Protein AF-A0A2T2WQK4-F1 (afdb_monomer_lite)

Foldseek 3Di:
DDDPPPDPVPDDDDDDDDDPVVVVVLVVCCVVVVHDSVVVVVVVVVVVVVCVVVVNDDPPVVVVVVVVDDPDDDPDPPPDDDDDD

Structure (mmCIF, N/CA/C/O backbone):
data_AF-A0A2T2WQK4-F1
#
_entry.id   AF-A0A2T2WQK4-F1
#
loop_
_atom_site.group_PDB
_atom_site.id
_atom_site.type_symbol
_atom_site.label_atom_id
_atom_site.label_alt_id
_atom_site.label_comp_id
_atom_site.label_asym_id
_atom_site.label_entity_id
_atom_site.label_seq_id
_atom_site.pdbx_PDB_ins_code
_atom_site.Cartn_x
_atom_site.Cartn_y
_atom_site.Cartn_z
_atom_site.occupancy
_atom_site.B_iso_or_equiv
_atom_site.auth_seq_id
_atom_site.auth_comp_id
_atom_site.auth_asym_id
_atom_site.auth_atom_id
_atom_site.pdbx_PDB_model_num
ATOM 1 N N . MET A 1 1 ? -17.187 -21.268 -27.902 1.00 40.09 1 MET A N 1
ATOM 2 C CA . MET A 1 1 ? -16.086 -21.562 -26.962 1.00 40.09 1 MET A CA 1
ATOM 3 C C . MET A 1 1 ? -15.118 -20.385 -27.017 1.00 40.09 1 MET A C 1
ATOM 5 O O . MET A 1 1 ? -14.643 -20.107 -28.104 1.00 40.09 1 MET A O 1
ATOM 9 N N . GLY A 1 2 ? -14.946 -19.678 -25.890 1.00 52.12 2 GLY A N 1
ATOM 10 C CA . GLY A 1 2 ? -13.828 -18.779 -25.557 1.00 52.12 2 GLY A CA 1
ATOM 11 C C . GLY A 1 2 ? -13.555 -17.556 -26.437 1.00 52.12 2 GLY A C 1
ATOM 12 O O . GLY A 1 2 ? -13.004 -17.712 -27.510 1.00 52.12 2 GLY A O 1
ATOM 13 N N . ASN A 1 3 ? -13.851 -16.357 -25.917 1.00 46.34 3 ASN A N 1
ATOM 14 C CA . ASN A 1 3 ? -12.949 -15.190 -25.908 1.00 46.34 3 ASN A CA 1
ATOM 15 C C . ASN A 1 3 ? -13.511 -14.155 -24.922 1.00 46.34 3 ASN A C 1
ATOM 17 O O . ASN A 1 3 ? -14.070 -13.125 -25.292 1.00 46.34 3 ASN A O 1
ATOM 21 N N . PHE A 1 4 ? -13.420 -14.474 -23.630 1.00 46.62 4 PHE A N 1
ATOM 22 C CA . PHE A 1 4 ? -13.697 -13.513 -22.570 1.00 46.62 4 PHE A CA 1
ATOM 23 C C . PHE A 1 4 ? -12.487 -12.569 -22.486 1.00 46.62 4 PHE A C 1
ATOM 25 O O . PHE A 1 4 ? -11.516 -12.851 -21.788 1.00 46.62 4 PHE A O 1
ATOM 32 N N . HIS A 1 5 ? -12.507 -11.450 -23.217 1.00 53.69 5 HIS A N 1
ATOM 33 C CA . HIS A 1 5 ? -11.553 -10.348 -23.029 1.00 53.69 5 HIS A CA 1
ATOM 34 C C . HIS A 1 5 ? -11.927 -9.535 -21.780 1.00 53.69 5 HIS A C 1
ATOM 36 O O . HIS A 1 5 ? -12.118 -8.324 -21.817 1.00 53.69 5 HIS A O 1
ATOM 42 N N . GLY A 1 6 ? -12.070 -10.219 -20.647 1.00 54.16 6 GLY A N 1
ATOM 43 C CA . GLY A 1 6 ? -12.271 -9.593 -19.351 1.00 54.16 6 GLY A CA 1
ATOM 44 C C . GLY A 1 6 ? -10.925 -9.189 -18.778 1.00 54.16 6 GLY A C 1
ATOM 45 O O . GLY A 1 6 ? -10.333 -9.956 -18.030 1.00 54.16 6 GLY A O 1
ATOM 46 N N . ARG A 1 7 ? -10.418 -8.014 -19.149 1.00 53.62 7 ARG A N 1
ATOM 47 C CA . ARG A 1 7 ? -9.446 -7.261 -18.340 1.00 53.62 7 ARG A CA 1
ATOM 48 C C . ARG A 1 7 ? -9.385 -5.831 -18.854 1.00 53.62 7 ARG A C 1
ATOM 50 O O . ARG A 1 7 ? -8.375 -5.375 -19.383 1.00 53.62 7 ARG A O 1
ATOM 57 N N . SER A 1 8 ? -10.482 -5.106 -18.663 1.00 47.84 8 SER A N 1
ATOM 58 C CA . SER A 1 8 ? -10.401 -3.657 -18.514 1.00 47.84 8 SER A CA 1
ATOM 59 C C . SER A 1 8 ? -9.443 -3.387 -17.351 1.00 47.84 8 SER A C 1
ATOM 61 O O . SER A 1 8 ? -9.843 -3.406 -16.192 1.00 47.84 8 SER A O 1
ATOM 63 N N . ARG A 1 9 ? -8.149 -3.204 -17.641 1.00 57.06 9 ARG A N 1
ATOM 64 C CA . ARG A 1 9 ? -7.152 -2.680 -16.695 1.00 57.06 9 ARG A CA 1
ATOM 65 C C . ARG A 1 9 ? -7.419 -1.183 -16.556 1.00 57.06 9 ARG A C 1
ATOM 67 O O . ARG A 1 9 ? -6.628 -0.358 -16.999 1.00 57.06 9 ARG A O 1
ATOM 74 N N . ALA A 1 10 ? -8.599 -0.837 -16.053 1.00 66.88 10 ALA A N 1
ATOM 75 C CA . ALA A 1 10 ? -8.945 0.533 -15.740 1.00 66.88 10 ALA A CA 1
ATOM 76 C C . ALA A 1 10 ? -8.169 0.898 -14.474 1.00 66.88 10 ALA A C 1
ATOM 78 O O . ALA A 1 10 ? -8.589 0.602 -13.360 1.00 66.88 10 ALA A O 1
ATOM 79 N N . TYR A 1 11 ? -6.979 1.459 -14.663 1.00 70.00 11 TYR A N 1
ATOM 80 C CA . TYR A 1 11 ? -6.209 2.028 -13.570 1.00 70.00 11 TYR A CA 1
ATOM 81 C C . TYR A 1 11 ? -6.894 3.320 -13.139 1.00 70.00 11 TYR A C 1
ATOM 83 O O . TYR A 1 11 ? -6.956 4.279 -13.906 1.00 70.00 11 TYR A O 1
ATOM 91 N N . VAL A 1 12 ? -7.426 3.332 -11.922 1.00 78.44 12 VAL A N 1
ATOM 92 C CA . VAL A 1 12 ? -7.931 4.553 -11.299 1.00 78.44 12 VAL A CA 1
ATOM 93 C C . VAL A 1 12 ? -6.769 5.198 -10.558 1.00 78.44 12 VAL A C 1
ATOM 95 O O . VAL A 1 12 ? -6.175 4.588 -9.673 1.00 78.44 12 VAL A O 1
ATOM 98 N N . ALA A 1 13 ? -6.426 6.425 -10.941 1.00 82.19 13 ALA A N 1
ATOM 99 C CA . ALA A 1 13 ? -5.472 7.248 -10.215 1.00 82.19 13 ALA A CA 1
ATOM 100 C C . ALA A 1 13 ? -6.246 8.268 -9.382 1.00 82.19 13 ALA A C 1
ATOM 102 O O . ALA A 1 13 ? -7.098 8.988 -9.901 1.00 82.19 13 ALA A O 1
ATOM 103 N N . PHE A 1 14 ? -5.934 8.341 -8.096 1.00 84.38 14 PHE A N 1
ATOM 104 C CA . PHE A 1 14 ? -6.476 9.346 -7.193 1.00 84.38 14 PHE A CA 1
ATOM 105 C C . PHE A 1 14 ? -5.359 9.891 -6.308 1.00 84.38 14 PHE A C 1
ATOM 107 O O . PHE A 1 14 ? -4.324 9.253 -6.112 1.00 84.38 14 PHE A O 1
ATOM 114 N N . GLN A 1 15 ? -5.561 11.099 -5.792 1.00 87.88 15 GLN A N 1
ATOM 115 C CA . GLN A 1 15 ? -4.657 11.713 -4.829 1.00 87.88 15 GLN A CA 1
ATOM 116 C C . GLN A 1 15 ? -5.228 11.510 -3.427 1.00 87.88 15 GLN A C 1
ATOM 118 O O . GLN A 1 15 ? -6.354 11.919 -3.153 1.00 87.88 15 GLN A O 1
ATOM 123 N N . ALA A 1 16 ? -4.450 10.892 -2.542 1.00 85.06 16 ALA A N 1
ATOM 124 C CA . ALA A 1 16 ? -4.800 10.731 -1.136 1.00 85.06 16 ALA A CA 1
ATOM 125 C C . ALA A 1 16 ? -4.024 11.734 -0.277 1.00 85.06 16 ALA A C 1
ATOM 127 O O . ALA A 1 16 ? -2.845 12.003 -0.522 1.00 85.06 16 ALA A O 1
ATOM 128 N N . ARG A 1 17 ? -4.680 12.278 0.750 1.00 90.44 17 ARG A N 1
ATOM 129 C CA . ARG A 1 17 ? -4.017 13.069 1.791 1.00 90.44 17 ARG A CA 1
ATOM 130 C C . ARG A 1 17 ? -3.669 12.137 2.942 1.00 90.44 17 ARG A C 1
ATOM 132 O O . ARG A 1 17 ? -4.560 11.552 3.543 1.00 90.44 17 ARG A O 1
ATOM 139 N N . LEU A 1 18 ? -2.379 12.008 3.224 1.00 87.31 18 LEU A N 1
ATOM 140 C CA . LEU A 1 18 ? -1.862 11.239 4.354 1.00 87.31 18 LEU A CA 1
ATOM 141 C C . LEU A 1 18 ? -1.374 12.205 5.433 1.00 87.31 18 LEU A C 1
ATOM 143 O O . LEU A 1 18 ? -0.926 13.312 5.119 1.00 87.31 18 LEU A O 1
ATOM 147 N N . THR A 1 19 ? -1.421 11.778 6.694 1.00 91.69 19 THR A N 1
ATOM 148 C CA . THR A 1 19 ? -0.725 12.495 7.766 1.00 91.69 19 THR A CA 1
ATOM 149 C C . THR A 1 19 ? 0.785 12.504 7.483 1.00 91.69 19 THR A C 1
ATOM 151 O O . THR A 1 19 ? 1.298 11.577 6.842 1.00 91.69 19 THR A O 1
ATOM 154 N N . PRO A 1 20 ? 1.522 13.541 7.923 1.00 90.19 20 PRO A N 1
ATOM 155 C CA . PRO A 1 20 ? 2.965 13.621 7.692 1.00 90.19 20 PRO A CA 1
ATOM 156 C C . PRO A 1 20 ? 3.702 12.399 8.260 1.00 90.19 20 PRO A C 1
ATOM 158 O O . PRO A 1 20 ? 4.538 11.819 7.575 1.00 90.19 20 PRO A O 1
ATOM 161 N N . GLU A 1 21 ? 3.299 11.932 9.442 1.00 90.75 21 GLU A N 1
ATOM 162 C CA . GLU A 1 21 ? 3.857 10.738 10.087 1.00 90.75 21 GLU A CA 1
ATOM 163 C C . GLU A 1 21 ? 3.682 9.473 9.235 1.00 90.75 21 GLU A C 1
ATOM 165 O O . GLU A 1 21 ? 4.614 8.684 9.067 1.00 90.75 21 GLU A O 1
ATOM 170 N N . LEU A 1 22 ? 2.494 9.286 8.649 1.00 88.75 22 LEU A N 1
ATOM 171 C CA . LEU A 1 22 ? 2.209 8.127 7.809 1.00 88.75 22 LEU A CA 1
ATOM 172 C C . LEU A 1 22 ? 2.965 8.198 6.479 1.00 88.75 22 LEU A C 1
ATOM 174 O O . LEU A 1 22 ? 3.450 7.177 5.992 1.00 88.75 22 LEU A O 1
ATOM 178 N N . LYS A 1 23 ? 3.112 9.399 5.913 1.00 91.50 23 LYS A N 1
ATOM 179 C CA . LYS A 1 23 ? 3.926 9.628 4.717 1.00 91.50 23 LYS A CA 1
ATOM 180 C C . LYS A 1 23 ? 5.389 9.250 4.963 1.00 91.50 23 LYS A C 1
ATOM 182 O O . LYS A 1 23 ? 5.968 8.540 4.142 1.00 91.50 23 LYS A O 1
ATOM 187 N N . ASP A 1 24 ? 5.970 9.680 6.081 1.00 93.12 24 ASP A N 1
ATOM 188 C CA . ASP A 1 24 ? 7.360 9.359 6.423 1.00 93.12 24 ASP A CA 1
ATOM 189 C C . ASP A 1 24 ? 7.543 7.859 6.673 1.00 93.12 24 ASP A C 1
ATOM 191 O O . ASP A 1 24 ? 8.503 7.253 6.189 1.00 93.12 24 ASP A O 1
ATOM 195 N N . ARG A 1 25 ? 6.579 7.220 7.344 1.00 91.44 25 ARG A N 1
ATOM 196 C CA . ARG A 1 25 ? 6.578 5.766 7.547 1.00 91.44 25 ARG A CA 1
ATOM 197 C C . ARG A 1 25 ? 6.497 5.001 6.224 1.00 91.44 25 ARG A C 1
ATOM 199 O O . ARG A 1 25 ? 7.238 4.036 6.042 1.00 91.44 25 ARG A O 1
ATOM 206 N N . LEU A 1 26 ? 5.646 5.437 5.294 1.00 91.88 26 LEU A N 1
ATOM 207 C CA . LEU A 1 26 ? 5.522 4.846 3.958 1.00 91.88 26 LEU A CA 1
ATOM 208 C C . LEU A 1 26 ? 6.818 5.004 3.151 1.00 91.88 26 LEU A C 1
ATOM 210 O O . LEU A 1 26 ? 7.275 4.049 2.523 1.00 91.88 26 LEU A O 1
ATOM 214 N N . ALA A 1 27 ? 7.437 6.187 3.193 1.00 92.25 27 ALA A N 1
ATOM 215 C CA . ALA A 1 27 ? 8.705 6.449 2.520 1.00 92.25 27 ALA A CA 1
ATOM 216 C C . ALA A 1 27 ? 9.834 5.570 3.076 1.00 92.25 27 ALA A C 1
ATOM 218 O O . ALA A 1 27 ? 10.578 4.963 2.306 1.00 92.25 27 ALA A O 1
ATOM 219 N N . ARG A 1 28 ? 9.919 5.439 4.404 1.00 93.56 28 ARG A N 1
ATOM 220 C CA . ARG A 1 28 ? 10.891 4.570 5.075 1.00 93.56 28 ARG A CA 1
ATOM 221 C C . ARG A 1 28 ? 10.694 3.101 4.710 1.00 93.56 28 ARG A C 1
ATOM 223 O O . ARG A 1 28 ? 11.656 2.442 4.338 1.00 93.56 28 ARG A O 1
ATOM 230 N N . MET A 1 29 ? 9.456 2.611 4.746 1.00 90.38 29 MET A N 1
ATOM 231 C CA . MET A 1 29 ? 9.129 1.227 4.387 1.00 90.38 29 MET A CA 1
ATOM 232 C C . MET A 1 29 ? 9.447 0.926 2.916 1.00 90.38 29 MET A C 1
ATOM 234 O O . MET A 1 29 ? 9.940 -0.151 2.596 1.00 90.38 29 MET A O 1
ATOM 238 N N . SER A 1 30 ? 9.218 1.894 2.026 1.00 92.50 30 SER A N 1
ATOM 239 C CA . SER A 1 30 ? 9.605 1.792 0.618 1.00 92.50 30 SER A CA 1
ATOM 240 C C . SER A 1 30 ? 11.122 1.713 0.445 1.00 92.50 30 SER A C 1
ATOM 242 O O . SER A 1 30 ? 11.604 0.866 -0.304 1.00 92.50 30 SER A O 1
ATOM 244 N N . TYR A 1 31 ? 11.871 2.548 1.168 1.00 93.12 31 TYR A N 1
ATOM 245 C CA . TYR A 1 31 ? 13.332 2.564 1.112 1.00 93.12 31 TYR A CA 1
ATOM 246 C C . TYR A 1 31 ? 13.957 1.286 1.689 1.00 93.12 31 TYR A C 1
ATOM 248 O O . TYR A 1 31 ? 14.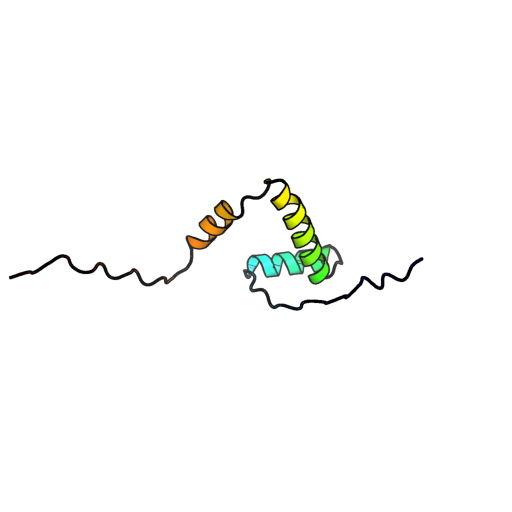817 0.684 1.055 1.00 93.12 31 TYR A O 1
ATOM 256 N N . GLU A 1 32 ? 13.512 0.853 2.869 1.00 93.06 32 GLU A N 1
ATOM 257 C CA . GLU A 1 32 ? 14.053 -0.323 3.562 1.00 93.06 32 GLU A CA 1
ATOM 258 C C . GLU A 1 32 ? 13.615 -1.638 2.901 1.00 93.06 32 GLU A C 1
ATOM 260 O O . GLU A 1 32 ? 14.410 -2.568 2.790 1.00 93.06 32 GLU A O 1
ATOM 265 N N . GLY A 1 33 ? 12.362 -1.721 2.444 1.00 88.69 33 GLY A N 1
ATOM 266 C CA . GLY A 1 33 ? 11.798 -2.928 1.838 1.00 88.69 33 GLY A CA 1
ATOM 267 C C . GLY A 1 33 ? 12.100 -3.092 0.348 1.00 88.69 33 GLY A C 1
ATOM 268 O O . GLY A 1 33 ? 11.870 -4.165 -0.199 1.00 88.69 33 GLY A O 1
ATOM 269 N N . GLY A 1 34 ? 12.582 -2.047 -0.332 1.00 89.88 34 GLY A N 1
ATOM 270 C CA . GLY A 1 34 ? 12.840 -2.076 -1.777 1.00 89.88 34 GLY A CA 1
ATOM 271 C C . GLY A 1 34 ? 11.574 -2.154 -2.642 1.00 89.88 34 GLY A C 1
ATOM 272 O O . GLY A 1 34 ? 11.655 -2.429 -3.839 1.00 89.88 34 GLY A O 1
ATOM 273 N N . PHE A 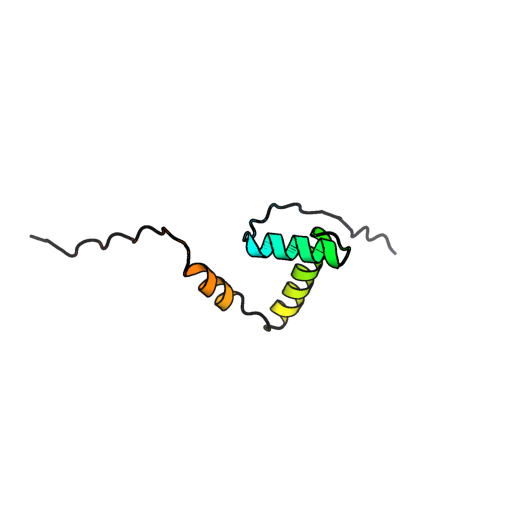1 35 ? 10.398 -1.908 -2.061 1.00 90.56 35 PHE A N 1
ATOM 274 C CA . PHE A 1 35 ? 9.121 -1.905 -2.770 1.00 90.56 35 PHE A CA 1
ATOM 275 C C . PHE A 1 35 ? 8.690 -0.482 -3.118 1.00 90.56 35 PHE A C 1
ATOM 277 O O . PHE A 1 35 ? 8.951 0.467 -2.379 1.00 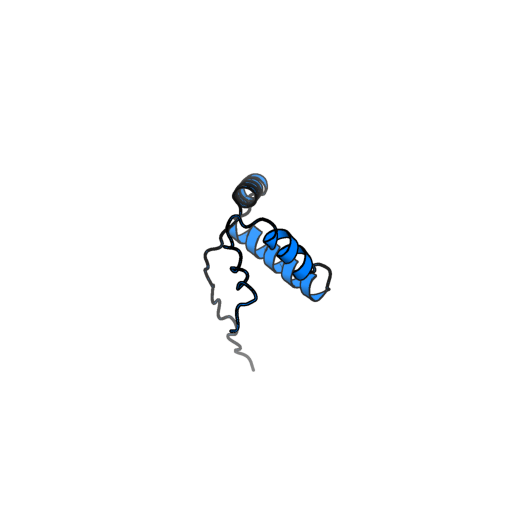90.56 35 PHE A O 1
ATOM 284 N N . SER A 1 36 ? 7.973 -0.322 -4.233 1.00 89.88 36 SER A N 1
ATOM 285 C CA . SER A 1 36 ? 7.369 0.972 -4.563 1.00 89.88 36 SER A CA 1
ATOM 286 C C . SER A 1 36 ? 6.286 1.344 -3.545 1.00 89.88 36 SER A C 1
ATOM 288 O O . SER A 1 36 ? 5.530 0.483 -3.094 1.00 89.88 36 SER A O 1
ATOM 290 N N . GLN A 1 37 ? 6.160 2.635 -3.231 1.00 88.62 37 GLN A N 1
ATOM 291 C CA . GLN A 1 37 ? 5.099 3.134 -2.346 1.00 88.62 37 GLN A CA 1
ATOM 292 C C . GLN A 1 37 ? 3.702 2.732 -2.844 1.00 88.62 37 GLN A C 1
ATOM 294 O O . GLN A 1 37 ? 2.845 2.379 -2.044 1.00 88.62 37 GLN A O 1
ATOM 299 N N . VAL A 1 38 ? 3.494 2.706 -4.166 1.00 87.62 38 VAL A N 1
ATOM 300 C CA . VAL A 1 38 ? 2.235 2.258 -4.784 1.00 87.62 38 VAL A CA 1
ATOM 301 C C . VAL A 1 38 ? 1.956 0.785 -4.483 1.00 87.62 38 VAL A C 1
ATOM 303 O O . VAL A 1 38 ? 0.834 0.440 -4.132 1.00 87.62 38 VAL A O 1
ATOM 306 N N . ALA A 1 39 ? 2.966 -0.083 -4.582 1.00 87.06 39 ALA A N 1
ATOM 307 C CA . ALA A 1 39 ? 2.809 -1.501 -4.263 1.00 87.06 39 ALA A CA 1
ATOM 308 C C . ALA A 1 39 ? 2.461 -1.712 -2.783 1.00 87.06 39 ALA A C 1
ATOM 310 O O . ALA A 1 39 ? 1.596 -2.525 -2.476 1.00 87.06 39 ALA A O 1
ATOM 311 N N . ILE A 1 40 ? 3.083 -0.942 -1.886 1.00 90.69 40 ILE A N 1
ATOM 312 C CA . ILE A 1 40 ? 2.787 -0.987 -0.449 1.00 90.69 40 ILE A CA 1
ATOM 313 C C . ILE A 1 40 ? 1.342 -0.547 -0.181 1.00 90.69 40 ILE A C 1
ATOM 315 O O . ILE A 1 40 ? 0.628 -1.222 0.554 1.00 90.69 40 ILE A O 1
ATOM 319 N N . VAL A 1 41 ? 0.892 0.549 -0.800 1.00 90.38 41 VAL A N 1
ATOM 320 C CA . VAL A 1 41 ? -0.486 1.046 -0.646 1.00 90.38 41 VAL A CA 1
ATOM 321 C C . VAL A 1 41 ? -1.501 0.042 -1.187 1.00 90.38 41 VAL A C 1
ATOM 323 O O . VAL A 1 41 ? -2.485 -0.235 -0.511 1.00 90.38 41 VAL A O 1
ATOM 326 N N . ASN A 1 42 ? -1.255 -0.544 -2.360 1.00 89.88 42 ASN A N 1
ATOM 327 C CA . ASN A 1 42 ? -2.155 -1.549 -2.924 1.00 89.88 42 ASN A CA 1
ATOM 328 C C . ASN A 1 42 ? -2.242 -2.790 -2.031 1.00 89.88 42 ASN A C 1
ATOM 330 O O . ASN A 1 42 ? -3.345 -3.222 -1.723 1.00 89.88 42 ASN A O 1
ATOM 334 N N . ALA A 1 43 ? -1.108 -3.308 -1.550 1.00 89.12 43 ALA A N 1
ATOM 335 C CA . ALA A 1 43 ? -1.094 -4.460 -0.650 1.00 89.12 43 ALA A CA 1
ATOM 336 C C . ALA A 1 43 ? -1.822 -4.172 0.673 1.00 89.12 4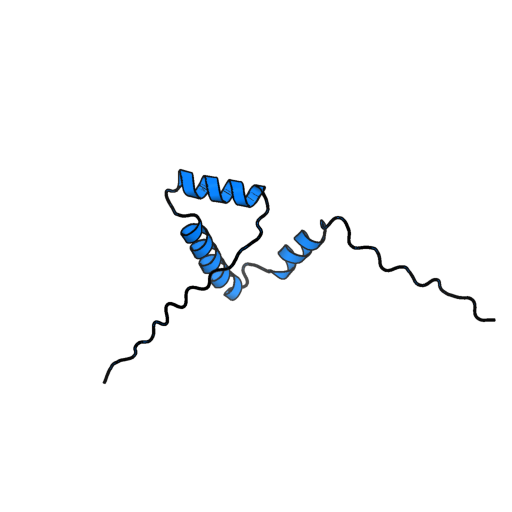3 ALA A C 1
ATOM 338 O O . ALA A 1 43 ? -2.555 -5.020 1.174 1.00 89.12 43 ALA A O 1
ATOM 339 N N . ALA A 1 44 ? -1.657 -2.967 1.228 1.00 88.81 44 ALA A N 1
ATOM 340 C CA . ALA A 1 44 ? -2.365 -2.556 2.436 1.00 88.81 44 ALA A CA 1
ATOM 341 C C . ALA A 1 44 ? -3.881 -2.448 2.208 1.00 88.81 44 ALA A C 1
ATOM 343 O O . ALA A 1 44 ? -4.648 -2.886 3.059 1.00 88.81 44 ALA A O 1
ATOM 344 N N . LEU A 1 45 ? -4.313 -1.903 1.065 1.00 88.62 45 LEU A N 1
ATOM 345 C CA . LEU A 1 45 ? -5.729 -1.823 0.697 1.00 88.62 45 LEU A CA 1
ATOM 346 C C . LEU A 1 45 ? -6.336 -3.208 0.451 1.00 88.62 45 LEU A C 1
ATOM 348 O O . LEU A 1 45 ? -7.438 -3.467 0.918 1.00 88.62 45 LEU A O 1
ATOM 352 N N . GLU A 1 46 ? -5.627 -4.099 -0.242 1.00 89.00 46 GLU A N 1
ATOM 353 C CA . GLU A 1 46 ? -6.061 -5.484 -0.464 1.00 89.00 46 GLU A CA 1
ATOM 354 C C . GLU A 1 46 ? -6.212 -6.234 0.862 1.00 89.00 46 GLU A C 1
ATOM 356 O O . GLU A 1 46 ? -7.264 -6.815 1.117 1.00 89.00 46 GLU A O 1
ATOM 361 N N . TYR A 1 47 ? -5.205 -6.150 1.739 1.00 88.31 47 TYR A N 1
ATOM 362 C CA . TYR A 1 47 ? -5.264 -6.730 3.082 1.00 88.31 47 TYR A CA 1
ATOM 363 C C . TYR A 1 47 ? -6.455 -6.184 3.866 1.00 88.31 47 TYR A C 1
ATOM 365 O O . TYR A 1 47 ? -7.215 -6.935 4.468 1.00 88.31 47 TYR A O 1
ATOM 373 N N . TYR A 1 48 ? -6.621 -4.867 3.846 1.00 85.81 48 TYR A N 1
ATOM 374 C CA . TYR A 1 48 ? -7.686 -4.200 4.561 1.00 85.81 48 TYR A CA 1
ATOM 375 C C . TYR A 1 48 ? -9.071 -4.658 4.091 1.00 85.81 48 TYR A C 1
ATOM 377 O O . TYR A 1 48 ? -9.899 -5.010 4.923 1.00 85.81 48 TYR A O 1
ATOM 385 N N . LEU A 1 49 ? -9.314 -4.721 2.780 1.00 85.81 49 LEU A N 1
ATOM 386 C CA . LEU A 1 49 ? -10.594 -5.175 2.231 1.00 85.81 49 LEU A CA 1
ATOM 387 C C . LEU A 1 49 ? -10.897 -6.635 2.603 1.00 85.81 49 LEU A C 1
ATOM 389 O O . LEU A 1 49 ? -12.013 -6.927 3.020 1.00 85.81 49 LEU A O 1
ATOM 393 N N . ASP A 1 50 ? -9.896 -7.515 2.545 1.00 86.06 50 ASP A N 1
ATOM 394 C CA . ASP A 1 50 ? -10.023 -8.926 2.945 1.00 86.06 50 ASP A CA 1
ATOM 395 C C . ASP A 1 50 ? -10.370 -9.081 4.446 1.00 86.06 50 ASP A C 1
ATOM 397 O O . ASP A 1 50 ? -11.157 -9.943 4.845 1.00 86.06 50 ASP A O 1
ATOM 401 N N . HIS A 1 51 ? -9.842 -8.185 5.291 1.00 81.31 51 HIS A N 1
ATOM 402 C CA . HIS A 1 51 ? -10.039 -8.218 6.748 1.00 81.31 51 HIS A CA 1
ATOM 403 C C . HIS A 1 51 ? -11.278 -7.443 7.234 1.00 81.31 51 HIS A C 1
ATOM 405 O O . HIS A 1 51 ? -11.807 -7.715 8.315 1.00 81.31 51 HIS A O 1
ATOM 411 N N . VAL A 1 52 ? -11.772 -6.486 6.446 1.00 72.12 52 VAL A N 1
ATOM 412 C CA . VAL A 1 52 ? -13.044 -5.793 6.703 1.00 72.12 52 VAL A CA 1
ATOM 413 C C . VAL A 1 52 ? -14.223 -6.714 6.422 1.00 72.12 52 VAL A C 1
ATOM 415 O O . VAL A 1 52 ? -15.158 -6.752 7.218 1.00 72.12 52 VAL A O 1
ATOM 418 N N . GLU A 1 53 ? -14.174 -7.512 5.352 1.00 61.34 53 GLU A N 1
ATOM 419 C CA . GLU A 1 53 ? -15.228 -8.494 5.053 1.00 61.34 53 GLU A CA 1
ATOM 420 C C . GLU A 1 53 ? -15.355 -9.575 6.138 1.00 61.34 53 GLU A C 1
ATOM 422 O O . GLU A 1 53 ? -16.440 -10.111 6.366 1.00 61.34 53 GLU A O 1
ATOM 427 N N . THR A 1 54 ? -14.272 -9.853 6.865 1.00 60.88 54 THR A N 1
ATOM 428 C CA . THR A 1 54 ? -14.254 -10.772 8.012 1.00 60.88 54 THR A CA 1
ATOM 429 C C . THR A 1 54 ? -14.607 -10.109 9.351 1.00 60.88 54 THR A C 1
ATOM 431 O O . THR A 1 54 ? -14.652 -10.798 10.370 1.00 60.88 54 THR A O 1
ATOM 434 N N . GLY A 1 55 ? -14.901 -8.801 9.375 1.00 57.31 55 GLY A N 1
ATOM 435 C CA . GLY A 1 55 ? -15.297 -8.067 10.584 1.00 57.31 55 GLY A CA 1
ATOM 436 C C . GLY A 1 55 ? -14.161 -7.834 11.588 1.00 57.31 55 GLY A C 1
ATOM 437 O O . GLY A 1 55 ? -14.426 -7.520 12.745 1.00 57.31 55 GLY A O 1
ATOM 438 N N . ALA A 1 56 ? -12.900 -7.997 11.175 1.00 56.56 56 ALA A N 1
ATOM 439 C CA . ALA A 1 56 ? -11.735 -7.829 12.047 1.00 56.56 56 ALA A CA 1
ATOM 440 C C . ALA A 1 56 ? -11.296 -6.361 12.203 1.00 56.56 56 ALA A C 1
ATOM 442 O O . ALA A 1 56 ? -10.490 -6.051 13.080 1.00 56.56 56 ALA A O 1
ATOM 443 N N . VAL A 1 57 ? -11.810 -5.459 11.360 1.00 55.12 57 VAL A N 1
ATOM 444 C CA . VAL A 1 57 ? -11.495 -4.026 11.392 1.00 55.12 57 VAL A CA 1
ATOM 445 C C . VAL A 1 57 ? -12.794 -3.217 11.332 1.00 55.12 57 VAL A C 1
ATOM 447 O O . VAL A 1 57 ? -13.354 -3.010 10.257 1.00 55.12 57 VAL A O 1
ATOM 450 N N . SER A 1 58 ? -13.283 -2.757 12.488 1.00 53.97 58 SER A N 1
ATOM 451 C CA . SER A 1 58 ? -14.408 -1.816 12.570 1.00 53.97 58 SER A CA 1
ATOM 452 C C . SER A 1 58 ? -13.953 -0.421 12.136 1.00 53.97 58 SER A C 1
ATOM 454 O O . SER A 1 58 ? -13.296 0.297 12.885 1.00 53.97 58 SER A O 1
ATOM 456 N N . LEU A 1 59 ? -14.328 -0.015 10.921 1.00 57.53 59 LEU A N 1
ATOM 457 C CA . LEU A 1 59 ? -14.135 1.351 10.398 1.00 57.53 59 LEU A CA 1
ATOM 458 C C . LEU A 1 59 ? -14.702 2.444 11.292 1.00 57.53 59 LE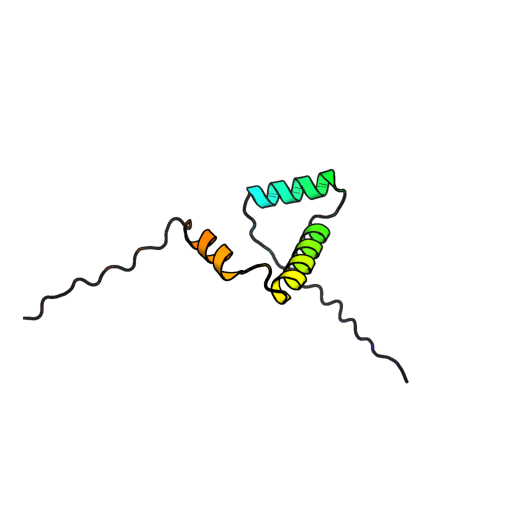U A C 1
ATOM 460 O O . LEU A 1 59 ? -14.205 3.567 11.310 1.00 57.53 59 LEU A O 1
ATOM 464 N N . GLU A 1 60 ? -15.791 2.100 11.961 1.00 57.69 60 GLU A N 1
ATOM 465 C CA . GLU A 1 60 ? -16.642 3.008 12.712 1.00 57.69 60 GLU A CA 1
ATOM 466 C C . GLU A 1 60 ? -15.868 3.557 13.918 1.00 57.69 60 GLU A C 1
ATOM 468 O O . GLU A 1 60 ? -15.789 4.768 14.105 1.00 57.69 60 GLU A O 1
ATOM 473 N N . GLU A 1 61 ? -15.164 2.678 14.635 1.00 57.72 61 GLU A N 1
ATOM 474 C CA . GLU A 1 61 ? -14.371 3.024 15.818 1.00 57.72 61 GLU A CA 1
ATOM 475 C C . GLU A 1 61 ? -13.121 3.852 15.472 1.00 57.72 61 GLU A C 1
ATOM 477 O O . GLU A 1 61 ? -12.766 4.785 16.195 1.00 57.72 61 GLU A O 1
ATOM 482 N N . ASP A 1 62 ? -12.465 3.562 14.344 1.00 55.28 62 ASP A N 1
ATOM 483 C CA . ASP A 1 62 ? -11.251 4.274 13.926 1.00 55.28 62 ASP A CA 1
ATOM 484 C C . ASP A 1 62 ? -11.592 5.688 13.411 1.00 55.28 62 ASP A C 1
ATOM 486 O O . ASP A 1 62 ? -10.956 6.674 13.791 1.00 55.28 62 ASP A O 1
ATOM 490 N N . LEU A 1 63 ? -12.671 5.828 12.626 1.00 54.94 63 LEU A N 1
ATOM 491 C CA . LEU A 1 63 ? -13.151 7.120 12.118 1.00 54.94 63 LEU A CA 1
ATOM 492 C C . LEU A 1 63 ? -13.684 8.039 13.228 1.00 54.94 63 LEU A C 1
ATOM 494 O O . LEU A 1 63 ? -13.451 9.252 13.172 1.00 54.94 63 LEU A O 1
ATOM 498 N N . GLU A 1 64 ? -14.354 7.494 14.247 1.00 54.91 64 GLU A N 1
ATOM 499 C CA . GLU A 1 64 ? -14.768 8.268 15.425 1.00 54.91 64 GLU A CA 1
ATOM 500 C C . GLU A 1 64 ? -13.560 8.786 16.223 1.00 54.91 64 GLU A C 1
ATOM 502 O O . GLU A 1 64 ? -13.566 9.934 16.677 1.00 54.91 64 GLU A O 1
ATOM 507 N N . SER A 1 65 ? -12.475 8.008 16.292 1.00 50.28 65 SER A N 1
ATOM 508 C CA . SER A 1 65 ? -11.211 8.411 16.925 1.00 50.28 65 SER A CA 1
ATOM 509 C C . SER A 1 65 ? -10.515 9.569 16.188 1.00 50.28 65 SER A C 1
ATOM 511 O O . SER A 1 65 ? -9.981 10.487 16.818 1.00 50.28 65 SER A O 1
ATOM 513 N N . PHE A 1 66 ? -10.581 9.605 14.851 1.00 49.31 66 PHE A N 1
ATOM 514 C CA . PHE A 1 66 ? -10.032 10.709 14.044 1.00 49.31 66 PHE A CA 1
ATOM 515 C C . PHE A 1 66 ? -10.893 11.981 14.064 1.00 49.31 66 PHE A C 1
ATOM 517 O O . PHE A 1 66 ? -10.364 13.091 13.941 1.00 49.31 66 PHE A O 1
ATOM 524 N N . SER A 1 67 ? -12.207 11.852 14.259 1.00 48.66 67 SER A N 1
ATOM 525 C CA . SER A 1 67 ? -13.138 12.989 14.329 1.00 48.66 67 SER A CA 1
ATOM 526 C C . SER A 1 67 ? -12.922 13.872 15.573 1.00 48.66 67 SER A C 1
ATOM 528 O O . SER A 1 67 ? -13.247 15.061 15.570 1.00 48.66 67 SER A O 1
ATOM 530 N N . GLY A 1 68 ? -12.294 13.331 16.623 1.00 47.97 68 GLY A N 1
ATOM 531 C CA . GLY A 1 68 ? -12.018 14.037 17.879 1.00 47.97 68 GLY A CA 1
ATOM 532 C C . GLY A 1 68 ? -10.913 15.104 17.833 1.00 47.97 68 GLY A C 1
ATOM 533 O O . GLY A 1 68 ? -10.744 15.827 18.813 1.00 47.97 68 GLY A O 1
ATOM 534 N N . SER A 1 69 ? -10.149 15.231 16.738 1.00 47.00 69 SER A N 1
ATOM 535 C CA . SER A 1 69 ? -9.013 16.173 16.638 1.00 47.00 69 SER A CA 1
ATOM 536 C C . SER A 1 69 ? -8.999 17.014 15.356 1.00 47.00 69 SER A C 1
ATOM 538 O O . SER A 1 69 ? -7.937 17.323 14.817 1.00 47.00 69 SER A O 1
ATOM 540 N N . LEU A 1 70 ? -10.165 17.453 14.875 1.00 47.44 70 LEU A N 1
ATOM 541 C CA . LEU A 1 70 ? -10.221 18.565 13.921 1.00 47.44 70 LEU A CA 1
ATOM 542 C C . LEU A 1 70 ? -10.273 19.903 14.682 1.00 47.44 70 LEU A C 1
ATOM 544 O O . LEU A 1 70 ? -11.290 20.208 15.311 1.00 47.44 70 LEU A O 1
ATOM 548 N N . PRO A 1 71 ? -9.222 20.746 14.633 1.00 46.25 71 PRO A N 1
ATOM 549 C CA . PRO A 1 71 ? -9.321 22.107 15.129 1.00 46.25 71 PRO A CA 1
ATOM 550 C C . PRO A 1 71 ? -10.208 22.908 14.170 1.00 46.25 71 PRO A C 1
ATOM 552 O O . PRO A 1 71 ? -9.814 23.206 13.045 1.00 46.25 71 PRO A O 1
ATOM 555 N N . GLY A 1 72 ? -11.406 23.275 14.627 1.00 48.50 72 GLY A N 1
ATOM 556 C CA . GLY A 1 72 ? -12.200 24.323 13.984 1.00 48.50 72 GLY A CA 1
ATOM 557 C C . GLY A 1 72 ? -13.495 23.895 13.301 1.00 48.50 72 GLY A C 1
ATOM 558 O O . GLY A 1 72 ? -13.842 24.475 12.276 1.00 48.50 72 GLY A O 1
ATOM 559 N N . THR A 1 73 ? -14.277 22.979 13.875 1.00 49.84 73 THR A N 1
ATOM 560 C CA . THR A 1 73 ? -15.726 23.053 13.645 1.00 49.84 73 THR A CA 1
ATOM 561 C C . THR A 1 73 ? -16.273 24.255 14.427 1.00 49.84 73 THR A C 1
ATOM 563 O O . THR A 1 73 ? -16.163 24.293 15.658 1.00 49.84 73 THR A O 1
ATOM 566 N N . PRO A 1 74 ? -16.824 25.290 13.763 1.00 44.78 74 PRO A N 1
ATOM 567 C CA . PRO A 1 74 ? -17.537 26.332 14.480 1.00 44.78 74 PRO A CA 1
ATOM 568 C C . PRO A 1 74 ? -18.708 25.663 15.197 1.00 44.78 74 PRO A C 1
ATOM 570 O O . PRO A 1 74 ? -19.525 24.986 14.572 1.00 44.78 74 PRO A O 1
ATOM 573 N N . ARG A 1 75 ? -18.759 25.814 16.526 1.00 50.69 75 ARG A N 1
ATOM 574 C CA . ARG A 1 75 ? -19.903 25.368 17.326 1.00 50.69 75 ARG A CA 1
ATOM 575 C C . ARG A 1 75 ? -21.181 25.906 16.670 1.00 50.69 75 ARG A C 1
ATOM 577 O O . ARG A 1 75 ? -21.217 27.109 16.386 1.00 50.69 75 ARG A O 1
ATOM 584 N N . PRO A 1 76 ? -22.224 25.087 16.456 1.00 52.06 76 PRO A N 1
ATOM 585 C CA . PRO A 1 76 ? -23.527 25.642 16.134 1.00 52.06 76 PRO A CA 1
ATOM 586 C C . PRO A 1 76 ? -23.898 26.589 17.277 1.00 52.06 76 PRO A C 1
ATOM 588 O O . PRO A 1 76 ? -23.826 26.215 18.453 1.00 52.06 76 PRO A O 1
ATOM 591 N N . LYS A 1 77 ? -24.191 27.852 16.939 1.00 49.25 77 LYS A N 1
ATOM 592 C CA . LYS A 1 77 ? -24.738 28.812 17.899 1.00 49.25 77 LYS A CA 1
ATOM 593 C C . LYS A 1 77 ? -25.951 28.135 18.530 1.00 49.25 77 LYS A C 1
ATOM 595 O O . LYS A 1 77 ? -26.865 27.752 17.808 1.00 49.25 77 LYS A O 1
ATOM 600 N N . LYS A 1 78 ? -25.939 27.966 19.856 1.00 51.66 78 LYS A N 1
ATOM 601 C CA . LYS A 1 78 ? -27.183 27.761 20.596 1.00 51.66 78 LYS A CA 1
ATOM 602 C C . LYS A 1 78 ? -28.067 28.946 20.226 1.00 51.66 78 LYS A C 1
ATOM 604 O O . LYS A 1 78 ? -27.706 30.079 20.536 1.00 51.66 78 LYS A O 1
ATOM 609 N N . GLU A 1 79 ? -29.135 28.679 19.483 1.00 52.75 79 GLU A N 1
ATOM 610 C CA . GLU A 1 79 ? -30.273 29.582 19.435 1.00 52.75 79 GLU A CA 1
ATOM 611 C C . GLU A 1 79 ? -30.689 29.836 20.881 1.00 52.75 79 GLU A C 1
ATOM 613 O O . GLU A 1 79 ? -30.863 28.907 21.676 1.00 52.75 79 GLU A O 1
ATOM 618 N N . ASP A 1 80 ? -30.686 31.116 21.222 1.00 55.19 80 ASP A N 1
ATOM 619 C CA . ASP A 1 80 ? -31.053 31.633 22.525 1.00 55.19 80 ASP A CA 1
ATOM 620 C C . ASP A 1 80 ? -32.532 31.292 22.767 1.00 55.19 80 ASP A C 1
ATOM 622 O O . ASP A 1 80 ? -33.370 31.598 21.909 1.00 55.19 80 ASP A O 1
ATOM 626 N N . PRO A 1 81 ? -32.888 30.595 23.859 1.00 59.38 81 PRO A N 1
ATOM 627 C CA . PRO A 1 81 ? -34.277 30.304 24.131 1.00 59.38 81 PRO A CA 1
ATOM 628 C C . PRO A 1 81 ? -34.935 31.539 24.751 1.00 59.38 81 PRO A C 1
ATOM 630 O O . PRO A 1 81 ? -34.828 31.758 25.952 1.00 59.38 81 PRO A O 1
ATOM 633 N N . GLY A 1 82 ? -35.690 32.264 23.929 1.00 48.25 82 GLY A N 1
ATOM 634 C CA . GLY A 1 82 ? -36.828 33.063 24.377 1.00 48.25 82 GLY A CA 1
ATOM 635 C C . GLY A 1 82 ? -36.581 34.563 24.519 1.00 48.25 82 GLY A C 1
ATOM 636 O O . GLY A 1 82 ? -35.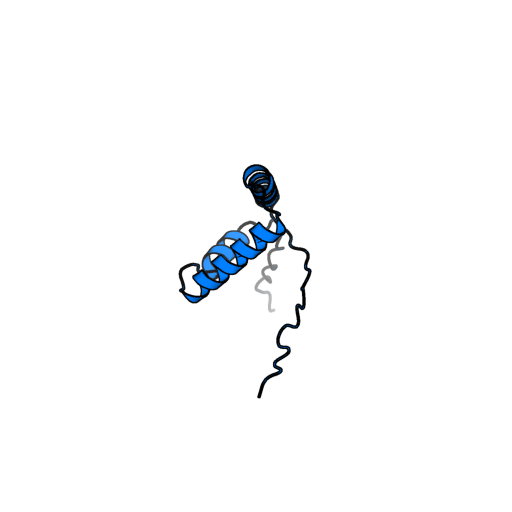754 35.003 25.301 1.00 48.25 82 GLY A O 1
ATOM 637 N N . ASP A 1 83 ? -37.405 35.339 23.820 1.00 46.66 83 ASP A N 1
ATOM 638 C CA . ASP A 1 83 ? -38.443 36.090 24.526 1.00 46.66 83 ASP A CA 1
ATOM 639 C C . ASP A 1 83 ? -39.648 36.234 23.583 1.00 46.66 83 ASP A C 1
ATOM 641 O O . ASP A 1 83 ? -39.580 36.848 22.518 1.00 46.66 83 ASP A O 1
ATOM 645 N N . VAL A 1 84 ? -40.717 35.521 23.932 1.00 55.44 84 VAL A N 1
ATOM 646 C CA . VAL A 1 84 ? -42.073 35.759 23.442 1.00 55.44 84 VAL A CA 1
ATOM 647 C C . VAL A 1 84 ? -42.726 36.627 24.504 1.00 55.44 84 VAL A C 1
ATOM 649 O O . VAL A 1 84 ? -43.141 36.081 25.521 1.00 55.44 84 VAL A O 1
ATOM 652 N N . GLU A 1 85 ? -42.809 37.933 24.255 1.00 49.41 85 GLU A N 1
ATOM 653 C CA . GLU A 1 85 ? -43.985 38.770 24.546 1.00 49.41 85 GLU A CA 1
ATOM 654 C C . GLU A 1 85 ? -43.933 40.096 23.771 1.00 49.41 85 GLU A C 1
ATOM 656 O O . GLU A 1 85 ? -42.859 40.740 23.735 1.00 49.41 85 GLU A O 1
#

Sequence (85 aa):
MGNFHGRSRAYVAFQARLTPELKDRLARMSYEGGFSQVAIVNAALEYYLDHVETGAVSLEEDLESFSGSLPGTPRPKKEDPGDVE

Secondary structure (DSSP, 8-state):
--------------PPP--HHHHHHHHHHHHHH---HHHHHHHHHHHHHHHHHTT-S-HHHHHHHHHTT-TTPPPPP--------

Radius of gyration: 22.28 Å; chains: 1; bounding box: 58×60×52 Å

pLDDT: mean 70.01, std 18.54, range [40.09, 93.56]

Organism: NCBI:txid453960